Protein 3OEQ (pdb70)

Organism: Saccharomyces cerevisiae (strain ATCC 204508 / S288c) (NCBI:txid559292)

Nearest PDB structures (foldseek):
  3oeq-assembly1_A  TM=1.008E+00  e=7.707E-21  Saccharomyces cerevisiae
  4ec2-assembly1_A  TM=9.944E-01  e=1.161E-17  Saccharomyces cerevisiae S288C
  5tre-assembly1_M  TM=7.069E-01  e=3.110E-14  Saccharomyces cerevisiae
  5t0v-assembly1_T  TM=5.840E-01  e=7.818E-14  Saccharomyces cerevisiae
  5t0v-assembly1_W  TM=5.716E-01  e=5.533E-14  Saccharomyces cerevisiae

CATH classification: 3.30.920.10

Sequence (121 aa):
VESSTDGQVVPQEVLNLPLEKAHEEADDYLDHLLDSLEELSEAHPDCIPDVELSHGVMTLEIPAFGTYVINKQPPNKQIWLASPLSGPNRFDLLNGEWVSLRNGTKLTDILTEEVEKAISK

Radius of gyration: 19.37 Å; Cα contacts (8 Å, |Δi|>4): 150; chains: 1; bounding box: 35×67×30 Å

InterPro domains:
  IPR002908 Frataxin/CyaY [PF01491] (68-171)
  IPR002908 Frataxin/CyaY [PS50810] (66-174)
  IPR002908 Frataxin/CyaY [PTHR16821] (37-172)
  IPR002908 Frataxin/CyaY [SM01219] (68-173)
  IPR002908 Frataxin/CyaY [TIGR03421] (72-171)
  IPR017789 Frataxin [TIGR03422] (72-167)
  IPR020895 Frataxin conserved site [PS01344] (120-134)
  IPR036524 Frataxin/CyaY superfamily [G3DSA:3.30.920.10] (63-174)
  IPR036524 Frataxin/CyaY superfamily [SSF55387] (60-170)

Secondary structure (DSSP, 8-state):
--S--------STTTTS-------HHHHHHHHHHHHHTTTSSS-SS---EEEE-SSEEEEE-TTT--EEEE---SSS--EEEETTTEEEEEEESSSSEEETTT--BHHHHHHHHHHHHHH-

B-factor: mean 73.16, std 23.65, range [46.21, 161.17]

Solvent-accessible surface area: 8185 Å² total; per-residue (Å²): 168,180,77,113,80,138,64,77,74,101,61,88,113,78,100,101,92,132,111,161,198,90,136,75,95,0,51,62,27,2,76,144,15,43,87,54,7,76,136,65,22,131,79,60,97,71,26,11,75,61,11,114,47,80,173,10,59,0,55,1,70,0,90,60,54,27,74,1,48,0,31,82,52,99,88,150,5,34,0,72,1,35,11,56,94,65,24,71,22,61,0,53,68,134,139,66,50,7,27,3,92,163,101,34,71,84,0,48,71,27,7,69,102,11,8,90,119,1,85,92,155

Foldseek 3Di:
DPPPDDDDPCVVVVVVDPDDDDADLLRVVVVVCQVVVVVVVVLAPCFFPDWDDDPQWIWTGGPVQGIWIWGADDDVAGIWTAGSPPGIFGWHDDPSFTATPVPGDGVVVVCVCVVVVRSVD

GO terms:
  GO:0016226 iron-sulfur cluster assembly (P, IMP)
  GO:0008198 ferrous iron binding (F, IDA)
  GO:0005739 mitochondrion (C, IDA)
  GO:0005759 mitochondrial matrix (C, IDA)
  GO:0034986 iron chaperone activity (F, IDA)
  GO:0004322 ferroxidase activity (F, IDA)
  GO:0016226 iron-sulfur cluster assembly (P, IDA)
  GO:0006879 intracellular iron ion homeostasis (P, IDA)
  GO:0034986 iron chaperone activity (F, IGI)
  GO:0016226 iron-sulfur cluster assembly (P, IGI)
  GO:0006879 intracellular iron ion homeostasis (P, IGI)
  GO:0005739 mitochondrion (C, HDA)
  GO:0006749 glutathione metabolic process (P, IMP)
  GO:0006879 intracellular iron ion homeostasis (P, IMP)
  GO:0016226 iron-sulfur cluster assembly (P, IPI)
  GO:0010040 response to iron(II) ion (P, IMP)
  GO:0006121 mitochondrial electron transport, succinate to ubiquinone (P, IMP)
  GO:0006979 response to oxidative stress (P, IMP)
  GO:0005743 mitochondrial inner membrane (C, TAS)
  GO:0005758 mitochondrial intermembrane space (C, TAS)

Structure (mmCIF, N/CA/C/O backbone):
data_3OEQ
#
_entry.id   3OEQ
#
_cell.length_a   121.360
_cell.length_b   121.360
_cell.length_c 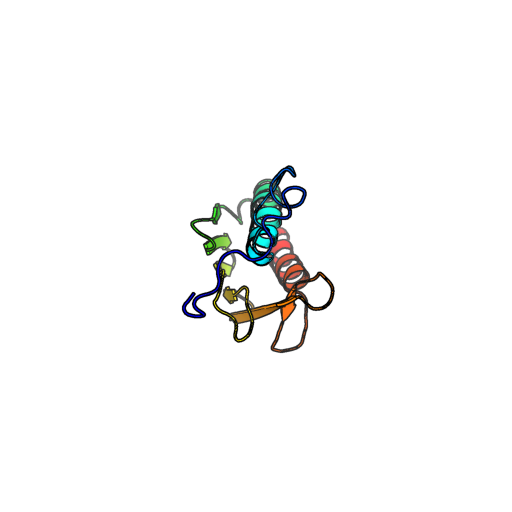  121.360
_cell.angle_alpha   90.00
_cell.angle_beta   90.00
_cell.angle_gamma   90.00
#
_symmetry.space_group_name_H-M   'I 21 3'
#
loop_
_atom_site.group_PDB
_atom_site.id
_atom_site.type_symbol
_atom_site.label_atom_id
_atom_site.label_alt_id
_atom_site.label_comp_id
_atom_site.label_asym_id
_atom_site.label_entity_id
_atom_site.label_seq_id
_atom_site.pdbx_PDB_ins_code
_atom_site.Cartn_x
_atom_site.Cartn_y
_atom_site.Cartn_z
_atom_site.occupancy
_atom_site.B_iso_or_equiv
_atom_site.auth_seq_id
_atom_site.auth_comp_id
_atom_site.auth_asym_id
_atom_site.auth_atom_id
_atom_site.pdbx_PDB_model_num
ATOM 1 N N . VAL A 1 1 ? 17.575 -65.270 -6.279 1.00 115.52 52 VAL A N 1
ATOM 2 C CA . VAL A 1 1 ? 18.927 -65.625 -6.794 1.00 116.89 52 VAL A CA 1
ATOM 3 C C . VAL A 1 1 ? 18.945 -67.122 -7.153 1.00 123.85 52 VAL A C 1
ATOM 4 O O . VAL A 1 1 ? 19.751 -67.887 -6.602 1.00 126.49 52 VAL A O 1
ATOM 8 N N . GLU A 1 2 ? 18.055 -67.531 -8.073 1.00 127.13 53 GLU A N 1
ATOM 9 C CA . GLU A 1 2 ? 17.940 -68.967 -8.499 1.00 134.56 53 GLU A CA 1
ATOM 10 C C . GLU A 1 2 ? 18.961 -69.407 -9.591 1.00 137.44 53 GLU A C 1
ATOM 11 O O . GLU A 1 2 ? 18.687 -69.329 -10.803 1.00 138.88 53 GLU A O 1
ATOM 17 N N . SER A 1 3 ? 20.138 -69.859 -9.156 1.00 138.45 54 SER A N 1
ATOM 18 C CA . SER A 1 3 ? 21.171 -70.389 -10.054 1.00 141.84 54 SER A CA 1
ATOM 19 C C . SER A 1 3 ? 21.824 -71.598 -9.412 1.00 146.62 54 SER A C 1
ATOM 20 O O . SER A 1 3 ? 22.683 -72.222 -10.015 1.00 150.78 54 SER A O 1
ATOM 23 N N . SER A 1 4 ? 21.396 -71.919 -8.189 1.00 146.33 55 SER A N 1
ATOM 24 C CA . SER A 1 4 ? 21.923 -73.039 -7.382 1.00 150.51 55 SER A CA 1
ATOM 25 C C . SER A 1 4 ? 23.400 -72.834 -7.039 1.00 148.46 55 SER A C 1
ATOM 26 O O . SER A 1 4 ? 24.059 -73.734 -6.522 1.00 152.21 55 SER A O 1
ATOM 29 N N . THR A 1 5 ? 23.893 -71.627 -7.330 1.00 142.46 56 THR A N 1
ATOM 30 C CA . THR A 1 5 ? 25.236 -71.203 -6.950 1.00 139.63 56 THR A CA 1
ATOM 31 C C . THR A 1 5 ? 25.476 -71.513 -5.483 1.00 139.36 56 THR A C 1
ATOM 32 O O . THR A 1 5 ? 24.598 -71.322 -4.645 1.00 137.59 56 THR A O 1
ATOM 36 N N . ASP A 1 6 ? 26.658 -72.030 -5.178 1.00 141.55 57 ASP A N 1
ATOM 37 C CA . ASP A 1 6 ? 27.133 -71.998 -3.806 1.00 139.95 57 ASP A CA 1
ATOM 38 C C . ASP A 1 6 ? 28.298 -70.997 -3.688 1.00 135.47 57 ASP A C 1
ATOM 39 O O . ASP A 1 6 ? 29.461 -71.344 -3.962 1.00 137.80 57 ASP A O 1
ATOM 44 N N . GLY A 1 7 ? 27.970 -69.747 -3.336 1.00 129.37 58 GLY A N 1
ATOM 45 C CA . GLY A 1 7 ? 28.983 -68.770 -2.911 1.00 125.32 58 GLY A CA 1
ATOM 46 C C . GLY A 1 7 ? 29.789 -68.171 -4.042 1.00 124.28 58 GLY A C 1
ATOM 47 O O . GLY A 1 7 ? 30.465 -68.863 -4.779 1.00 128.00 58 GLY A O 1
ATOM 48 N N . GLN A 1 8 ? 29.705 -66.860 -4.198 1.00 119.63 59 GLN A N 1
ATOM 49 C CA . GLN A 1 8 ? 30.426 -66.217 -5.290 1.00 118.87 59 GLN A CA 1
ATOM 50 C C . GLN A 1 8 ? 31.770 -65.761 -4.751 1.00 117.77 59 GLN A C 1
ATOM 51 O O . GLN A 1 8 ? 32.739 -66.550 -4.612 1.00 120.78 59 GLN A O 1
ATOM 52 N N . VAL A 1 9 ? 31.774 -64.469 -4.420 1.00 112.91 60 VAL A N 1
ATOM 53 C CA . VAL A 1 9 ? 32.971 -63.773 -3.988 1.00 111.44 60 VAL A CA 1
ATOM 54 C C . VAL A 1 9 ? 33.264 -63.906 -2.480 1.00 111.20 60 VAL A C 1
ATOM 55 O O . VAL A 1 9 ? 34.081 -64.767 -2.077 1.00 114.41 60 VAL A O 1
ATOM 57 N N . VAL A 1 10 ? 32.561 -63.081 -1.674 1.00 107.48 61 VAL A N 1
ATOM 58 C CA . VAL A 1 10 ? 32.907 -62.783 -0.265 1.00 106.34 61 VAL A CA 1
ATOM 59 C C . VAL A 1 10 ? 34.405 -62.472 -0.206 1.00 106.80 61 VAL A C 1
ATOM 60 O O . VAL A 1 10 ? 35.106 -62.933 0.719 1.00 108.82 61 VAL A O 1
ATOM 64 N N . PRO A 1 11 ? 34.927 -61.715 -1.201 1.00 105.21 62 PRO A N 1
ATOM 65 C CA . PRO A 1 11 ? 36.382 -61.598 -1.206 1.00 106.59 62 PRO A CA 1
ATOM 66 C C . PRO A 1 11 ? 36.762 -60.560 -0.149 1.00 103.84 62 PRO A C 1
ATOM 67 O O . PRO A 1 11 ? 37.315 -59.495 -0.491 1.00 101.99 62 PRO A O 1
ATOM 71 N N . GLN A 1 12 ? 36.464 -60.912 1.121 1.00 103.96 63 GLN A N 1
ATOM 72 C CA . GLN A 1 12 ? 36.242 -59.970 2.249 1.00 100.68 63 GLN A CA 1
ATOM 73 C C . GLN A 1 12 ? 36.614 -58.497 1.927 1.00 97.15 63 GLN A C 1
ATOM 74 O O . GLN A 1 12 ? 35.712 -57.589 2.045 1.00 94.11 63 GLN A O 1
ATOM 80 N N . GLU A 1 13 ? 37.939 -58.268 1.700 1.00 97.61 64 GLU A N 1
ATOM 81 C CA . GLU A 1 13 ? 38.455 -56.938 1.378 1.00 94.56 64 GLU A CA 1
ATOM 82 C C . GLU A 1 13 ? 37.680 -56.361 0.234 1.00 91.33 64 GLU A C 1
ATOM 83 O O . GLU A 1 13 ? 38.288 -55.826 -0.693 1.00 91.48 64 GLU A O 1
ATOM 89 N N . VAL A 1 14 ? 36.358 -56.546 0.270 1.00 88.48 65 VAL A N 1
ATOM 90 C CA . VAL A 1 14 ? 35.429 -55.560 -0.261 1.00 84.29 65 VAL A CA 1
ATOM 91 C C . VAL A 1 14 ? 34.537 -55.270 0.926 1.00 81.94 65 VAL A C 1
ATOM 92 O O . VAL A 1 14 ? 34.173 -54.144 1.220 1.00 79.55 65 VAL A O 1
ATOM 96 N N . LEU A 1 15 ? 34.247 -56.344 1.625 1.00 83.08 66 LEU A N 1
ATOM 97 C CA . LEU A 1 15 ? 33.294 -56.409 2.699 1.00 81.68 66 LEU A CA 1
ATOM 98 C C . LEU A 1 15 ? 33.928 -56.089 4.095 1.00 81.48 66 LEU A C 1
ATOM 99 O O . LEU A 1 15 ? 33.219 -55.772 5.042 1.00 80.72 66 LEU A O 1
ATOM 104 N N . ASN A 1 16 ? 35.259 -56.152 4.212 1.00 82.13 67 ASN A N 1
ATOM 105 C CA . ASN A 1 16 ? 35.990 -55.715 5.414 1.00 81.68 67 ASN A CA 1
ATOM 106 C C . ASN A 1 16 ? 36.514 -54.284 5.320 1.00 79.22 67 ASN A C 1
ATOM 107 O O . ASN A 1 16 ? 37.232 -53.822 6.187 1.00 79.63 67 ASN A O 1
ATOM 112 N N . LEU A 1 17 ? 36.116 -53.592 4.253 1.00 76.64 68 LEU A N 1
ATOM 113 C CA . LEU A 1 17 ? 36.358 -52.157 4.041 1.00 74.45 68 LEU A CA 1
ATOM 114 C C . LEU A 1 17 ? 35.330 -51.262 4.765 1.00 72.40 68 LEU A C 1
ATOM 115 O O . LEU A 1 17 ? 34.267 -51.731 5.114 1.00 71.51 68 LEU A O 1
ATOM 120 N N . PRO A 1 18 ? 35.651 -49.964 4.997 1.00 71.74 69 PRO A N 1
ATOM 121 C CA . PRO A 1 18 ? 34.635 -49.039 5.521 1.00 70.19 69 PRO A CA 1
ATOM 122 C C . PRO A 1 18 ? 33.540 -48.741 4.464 1.00 67.73 69 PRO A C 1
ATOM 123 O O . PRO A 1 18 ? 33.597 -47.754 3.743 1.00 66.16 69 PRO A O 1
ATOM 127 N N . LEU A 1 19 ? 32.550 -49.616 4.403 1.00 67.54 70 LEU A N 1
ATOM 128 C CA . LEU A 1 19 ? 31.670 -49.705 3.271 1.00 65.93 70 LEU A CA 1
ATOM 129 C C . LEU A 1 19 ? 30.438 -48.822 3.412 1.00 64.20 70 LEU A C 1
ATOM 130 O O . LEU A 1 19 ? 30.129 -48.355 4.480 1.00 64.54 70 LEU A O 1
ATOM 135 N N . GLU A 1 20 ? 29.730 -48.595 2.320 1.00 63.22 71 GLU A N 1
ATOM 136 C CA . GLU A 1 20 ? 28.805 -47.459 2.230 1.00 61.91 71 GLU A CA 1
ATOM 137 C C . GLU A 1 20 ? 27.966 -47.516 0.964 1.00 60.65 71 GLU A C 1
ATOM 138 O O . GLU A 1 20 ? 28.520 -47.693 -0.098 1.00 60.74 71 GLU A O 1
ATOM 144 N N . LYS A 1 21 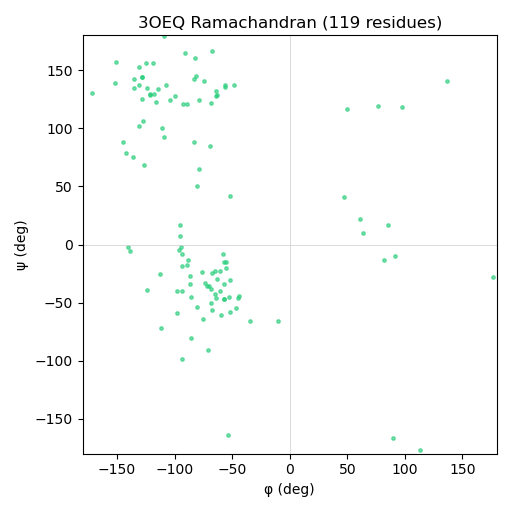? 26.644 -47.364 1.086 1.00 60.21 72 LYS A N 1
ATOM 145 C CA . LYS A 1 21 ? 25.729 -47.165 -0.056 1.00 59.25 72 LYS A CA 1
ATOM 146 C C . LYS A 1 21 ? 26.023 -45.799 -0.688 1.00 58.10 72 LYS A C 1
ATOM 147 O O . LYS A 1 21 ? 26.704 -45.007 -0.097 1.00 58.76 72 LYS A O 1
ATOM 153 N N . ALA A 1 22 ? 25.524 -45.507 -1.877 1.00 57.36 73 ALA A N 1
ATOM 154 C CA . ALA A 1 22 ? 26.099 -44.429 -2.664 1.00 56.75 73 ALA A CA 1
ATOM 155 C C . ALA A 1 22 ? 25.604 -43.043 -2.396 1.00 55.81 73 ALA A C 1
ATOM 156 O O . ALA A 1 22 ? 26.422 -42.147 -2.298 1.00 56.69 73 ALA A O 1
ATOM 158 N N . HIS A 1 23 ? 24.299 -42.846 -2.282 1.00 54.85 74 HIS A N 1
ATOM 159 C CA . HIS A 1 23 ? 23.710 -41.505 -2.289 1.00 54.10 74 HIS A CA 1
ATOM 160 C C . HIS A 1 23 ? 23.220 -41.234 -3.696 1.00 53.17 74 HIS A C 1
ATOM 161 O O . HIS A 1 23 ? 24.007 -41.205 -4.629 1.00 53.57 74 HIS A O 1
ATOM 168 N N . GLU A 1 24 ? 21.919 -41.029 -3.841 1.00 52.49 75 GLU A N 1
ATOM 169 C CA . GLU A 1 24 ? 21.333 -40.621 -5.090 1.00 51.59 75 GLU A CA 1
ATOM 170 C C . GLU A 1 24 ? 21.849 -39.261 -5.478 1.00 51.66 75 GLU A C 1
ATOM 171 O O . GLU A 1 24 ? 21.784 -38.322 -4.689 1.00 52.11 75 GLU A O 1
ATOM 177 N N . GLU A 1 25 ? 22.335 -39.127 -6.699 1.00 51.73 76 GLU A N 1
ATOM 178 C CA . GLU A 1 25 ? 22.920 -37.887 -7.108 1.00 52.17 76 GLU A CA 1
ATOM 179 C C . GLU A 1 25 ? 21.892 -36.750 -7.090 1.00 51.47 76 GLU A C 1
ATOM 180 O O . GLU A 1 25 ? 22.214 -35.583 -6.842 1.00 52.21 76 GLU A O 1
ATOM 186 N N . ALA A 1 26 ? 20.638 -37.104 -7.313 1.00 50.60 77 ALA A N 1
ATOM 187 C CA . ALA A 1 26 ? 19.535 -36.171 -7.110 1.00 49.95 77 ALA A CA 1
ATOM 188 C C . ALA A 1 26 ? 19.370 -35.767 -5.646 1.00 50.57 77 ALA A C 1
ATOM 189 O O . ALA A 1 26 ? 19.142 -34.596 -5.369 1.00 51.27 77 ALA A O 1
ATOM 191 N N . ASP A 1 27 ? 19.486 -36.732 -4.721 1.00 50.81 78 ASP A N 1
ATOM 192 C CA . ASP A 1 27 ? 19.479 -36.466 -3.278 1.00 51.54 78 ASP A CA 1
ATOM 193 C C . ASP A 1 27 ? 20.585 -35.483 -2.858 1.00 52.85 78 ASP A C 1
ATOM 194 O O . ASP A 1 27 ? 20.330 -34.512 -2.138 1.00 53.72 78 ASP A O 1
ATOM 199 N N . ASP A 1 28 ? 21.790 -35.736 -3.358 1.00 53.23 79 ASP A N 1
ATOM 200 C CA . ASP A 1 28 ? 22.940 -34.861 -3.186 1.00 54.78 79 ASP A CA 1
ATOM 201 C C . ASP A 1 28 ? 22.633 -33.440 -3.600 1.00 55.44 79 ASP A C 1
ATOM 202 O O . ASP A 1 28 ? 22.983 -32.500 -2.886 1.00 57.44 79 ASP A O 1
ATOM 207 N N . TYR A 1 29 ? 21.981 -33.281 -4.756 1.00 54.47 80 TYR A N 1
ATOM 208 C CA . TYR A 1 29 ? 21.667 -31.948 -5.309 1.00 54.73 80 TYR A CA 1
ATOM 209 C C . TYR A 1 29 ? 20.714 -31.163 -4.441 1.00 55.27 80 TYR A C 1
ATOM 210 O O . TYR A 1 29 ? 20.932 -30.005 -4.156 1.00 56.88 80 TYR A O 1
ATOM 219 N N . LEU A 1 30 ? 19.659 -31.833 -4.012 1.00 54.58 81 LEU A N 1
ATOM 220 C CA . LEU A 1 30 ? 18.592 -31.224 -3.232 1.00 55.43 81 LEU A CA 1
ATOM 221 C C . LEU A 1 30 ? 19.036 -30.745 -1.861 1.00 57.76 81 LEU A C 1
ATOM 222 O O . LEU A 1 30 ? 18.412 -29.866 -1.293 1.00 59.47 81 LEU A O 1
ATOM 227 N N . ASP A 1 31 ? 20.123 -31.313 -1.338 1.00 58.42 82 ASP A N 1
ATOM 228 C CA . ASP A 1 31 ? 20.711 -30.880 -0.062 1.00 60.59 82 ASP A CA 1
ATOM 229 C C . ASP A 1 31 ? 21.552 -29.652 -0.277 1.00 62.40 82 ASP A C 1
ATOM 230 O O . ASP A 1 31 ? 21.331 -28.662 0.374 1.00 64.56 82 ASP A O 1
ATOM 235 N N . HIS A 1 32 ? 22.496 -29.714 -1.212 1.00 61.95 83 HIS A N 1
ATOM 236 C CA . HIS A 1 32 ? 23.285 -28.544 -1.596 1.00 64.14 83 HIS A CA 1
ATOM 237 C C . HIS A 1 32 ? 22.409 -27.365 -2.020 1.00 64.94 83 HIS A C 1
ATOM 238 O O . HIS A 1 32 ? 22.880 -26.229 -2.133 1.00 67.57 83 HIS A O 1
ATOM 245 N N . LEU A 1 33 ? 21.138 -27.649 -2.271 1.00 63.12 84 LEU A N 1
ATOM 246 C CA . LEU A 1 33 ? 20.180 -26.639 -2.676 1.00 63.47 84 LEU A CA 1
ATOM 247 C C . LEU A 1 33 ? 19.374 -26.172 -1.468 1.00 65.26 84 LEU A C 1
ATOM 248 O O . LEU A 1 33 ? 19.111 -25.005 -1.349 1.00 67.41 84 LEU A O 1
ATOM 253 N N . LEU A 1 34 ? 18.990 -27.087 -0.577 1.00 64.73 85 LEU A N 1
ATOM 254 C CA . LEU A 1 34 ? 18.204 -26.728 0.597 1.00 66.84 85 LEU A CA 1
ATOM 255 C C . LEU A 1 34 ? 18.911 -25.676 1.444 1.00 70.95 85 LEU A C 1
ATOM 256 O O . LEU A 1 34 ? 18.286 -24.707 1.824 1.00 73.78 85 LEU A O 1
ATOM 261 N N . ASP A 1 35 ? 20.203 -25.843 1.721 1.00 71.82 86 ASP A N 1
ATOM 262 C CA . ASP A 1 35 ? 20.910 -24.927 2.617 1.00 75.93 86 ASP A CA 1
ATOM 263 C C . ASP A 1 35 ? 21.669 -23.819 1.888 1.00 77.63 86 ASP A C 1
ATOM 264 O O . ASP A 1 35 ? 22.258 -22.912 2.521 1.00 81.73 86 ASP A O 1
ATOM 269 N N . SER A 1 36 ? 21.669 -23.902 0.566 1.00 74.82 87 SER A N 1
ATOM 270 C CA . SER A 1 36 ? 22.121 -22.787 -0.245 1.00 76.52 87 SER A CA 1
ATOM 271 C C . SER A 1 36 ? 20.970 -21.806 -0.514 1.00 77.46 87 SER A C 1
ATOM 272 O O . SER A 1 36 ? 21.193 -20.606 -0.704 1.00 80.81 87 SER A O 1
ATOM 275 N N . LEU A 1 37 ? 19.749 -22.327 -0.498 1.00 75.11 88 LEU A N 1
ATOM 276 C CA . LEU A 1 37 ? 18.529 -21.552 -0.731 1.00 75.80 88 LEU A CA 1
ATOM 277 C C . LEU A 1 37 ? 17.918 -21.070 0.575 1.00 79.10 88 LEU A C 1
ATOM 278 O O . LEU A 1 37 ? 17.092 -20.158 0.568 1.00 81.45 88 LEU A O 1
ATOM 283 N N . GLU A 1 38 ? 18.291 -21.681 1.696 1.00 79.69 89 GLU A N 1
ATOM 284 C CA . GLU A 1 38 ? 17.862 -21.154 2.986 1.00 83.35 89 GLU A CA 1
ATOM 285 C C . GLU A 1 38 ? 18.921 -20.199 3.572 1.00 87.84 89 GLU A C 1
ATOM 286 O O . GLU A 1 38 ? 18.654 -19.533 4.568 1.00 92.04 89 GLU A O 1
ATOM 292 N N . GLU A 1 39 ? 20.102 -20.142 2.930 1.00 87.15 90 GLU A N 1
ATOM 293 C CA . GLU A 1 39 ? 21.129 -19.097 3.154 1.00 91.31 90 GLU A CA 1
ATOM 294 C C . GLU A 1 39 ? 20.901 -17.877 2.238 1.00 92.84 90 GLU A C 1
ATOM 295 O O . GLU A 1 39 ? 21.503 -16.822 2.419 1.00 97.40 90 GLU A O 1
ATOM 301 N N . LEU A 1 40 ? 20.038 -18.042 1.241 1.00 89.20 91 LEU A N 1
ATOM 302 C CA . LEU A 1 40 ? 19.476 -16.914 0.513 1.00 90.49 91 LEU A CA 1
ATOM 303 C C . LEU A 1 40 ? 18.240 -16.413 1.260 1.00 92.56 91 LEU A C 1
ATOM 304 O O . LEU A 1 40 ? 17.990 -15.225 1.303 1.00 96.75 91 LEU A O 1
ATOM 309 N N . SER A 1 41 ? 17.499 -17.317 1.889 1.00 90.13 92 SER A N 1
ATOM 310 C CA . SER A 1 41 ? 16.289 -16.966 2.633 1.00 92.08 92 SER A CA 1
ATOM 311 C C . SER A 1 41 ? 16.522 -15.951 3.751 1.00 98.32 92 SER A C 1
ATOM 312 O O . SER A 1 41 ? 15.574 -15.477 4.364 1.00 101.13 92 SER A O 1
ATOM 315 N N . GLU A 1 42 ? 17.793 -15.646 4.012 1.00 100.77 93 GLU A N 1
ATOM 316 C CA . GLU A 1 42 ? 18.223 -14.588 4.935 1.00 107.22 93 GLU A CA 1
ATOM 317 C C . GLU A 1 42 ? 18.038 -13.194 4.316 1.00 110.84 93 GLU A C 1
ATOM 318 O O . GLU A 1 42 ? 17.227 -12.400 4.797 1.00 114.74 93 GLU A O 1
ATOM 324 N N . ALA A 1 43 ? 18.771 -12.920 3.233 1.00 109.63 94 ALA A N 1
ATOM 325 C CA . ALA A 1 43 ? 18.645 -11.659 2.473 1.00 112.74 94 ALA A CA 1
ATOM 326 C C . ALA A 1 43 ? 17.457 -11.588 1.459 1.00 109.49 94 ALA A C 1
ATOM 327 O O . ALA A 1 43 ? 17.618 -11.247 0.276 1.00 108.01 94 ALA A O 1
ATOM 329 N N . HIS A 1 44 ? 16.271 -11.921 1.961 1.00 108.51 95 HIS A N 1
ATOM 330 C CA . HIS A 1 44 ? 15.003 -11.591 1.333 1.00 107.69 95 HIS A CA 1
ATOM 331 C C . HIS A 1 44 ? 14.499 -10.231 1.924 1.00 114.91 95 HIS A C 1
ATOM 332 O O . HIS A 1 44 ? 14.318 -10.131 3.153 1.00 118.59 95 HIS A O 1
ATOM 339 N N . PRO A 1 45 ? 14.282 -9.173 1.084 1.00 117.28 96 PRO A N 1
ATOM 340 C CA . PRO A 1 45 ? 13.742 -7.953 1.714 1.00 124.11 96 PRO A CA 1
ATOM 341 C C . PRO A 1 45 ? 12.420 -8.239 2.428 1.00 124.35 96 PRO A C 1
ATOM 342 O O . PRO A 1 45 ? 11.968 -7.445 3.237 1.00 130.16 96 PRO A O 1
ATOM 346 N N . ASP A 1 46 ? 11.842 -9.394 2.116 1.00 118.45 97 ASP A N 1
ATOM 347 C CA . ASP A 1 46 ? 10.662 -9.971 2.760 1.00 117.85 97 ASP A CA 1
ATOM 348 C C . ASP A 1 46 ? 10.279 -11.287 2.025 1.00 110.65 97 ASP A C 1
ATOM 349 O O . ASP A 1 46 ? 9.792 -12.233 2.644 1.00 108.60 97 ASP A O 1
ATOM 351 N N . CYS A 1 47 ? 10.625 -11.357 0.736 1.00 107.36 98 CYS A N 1
ATOM 352 C CA . CYS A 1 47 ? 9.853 -12.045 -0.314 1.00 102.43 98 CYS A CA 1
ATOM 353 C C . CYS A 1 47 ? 10.192 -13.505 -0.738 1.00 96.05 98 CYS A C 1
ATOM 354 O O . CYS A 1 47 ? 9.752 -13.963 -1.807 1.00 92.07 98 CYS A O 1
ATOM 357 N N . ILE A 1 48 ? 10.957 -14.221 0.082 1.00 95.31 99 ILE A N 1
ATOM 358 C CA . ILE A 1 48 ? 11.079 -15.676 -0.036 1.00 89.90 99 ILE A CA 1
ATOM 359 C C . ILE A 1 48 ? 10.990 -16.307 1.365 1.00 91.16 99 ILE A C 1
ATOM 360 O O . ILE A 1 48 ? 12.009 -16.723 1.920 1.00 91.17 99 ILE A O 1
ATOM 365 N N . PRO A 1 49 ? 9.766 -16.367 1.950 1.00 92.58 100 PRO A N 1
ATOM 366 C CA . PRO A 1 49 ? 9.572 -16.693 3.386 1.00 95.37 100 PRO A CA 1
ATOM 367 C C . PRO A 1 49 ? 9.903 -18.117 3.863 1.00 92.30 100 PRO A C 1
ATOM 368 O O . PRO A 1 49 ? 10.181 -18.291 5.051 1.00 94.91 100 PRO A O 1
ATOM 372 N N . ASP A 1 50 ? 9.855 -19.112 2.961 1.00 87.26 101 ASP A N 1
ATOM 373 C CA . ASP A 1 50 ? 10.000 -20.536 3.321 1.00 84.19 101 ASP A CA 1
ATOM 374 C C . ASP A 1 50 ? 10.580 -21.420 2.211 1.00 79.33 101 ASP A C 1
ATOM 375 O O . ASP A 1 50 ? 10.267 -21.261 1.035 1.00 77.07 101 ASP A O 1
ATOM 380 N N . VAL A 1 51 ? 11.472 -22.322 2.627 1.00 78.33 102 VAL A N 1
ATOM 381 C CA . VAL A 1 51 ? 11.877 -23.530 1.900 1.00 74.01 102 VAL A CA 1
ATOM 382 C C . VAL A 1 51 ? 11.617 -24.699 2.861 1.00 74.22 102 VAL A C 1
ATOM 383 O O . VAL A 1 51 ? 11.945 -24.610 4.048 1.00 77.15 102 VAL A O 1
ATOM 387 N N . GLU A 1 52 ? 11.006 -25.777 2.374 1.00 71.68 103 GLU A N 1
ATOM 388 C CA . GLU A 1 52 ? 10.895 -27.007 3.164 1.00 71.65 103 GLU A CA 1
ATOM 389 C C . GLU A 1 52 ? 11.238 -28.214 2.254 1.00 67.90 103 GLU A C 1
ATOM 390 O O . GLU A 1 52 ? 10.916 -28.206 1.061 1.00 65.40 103 GLU A O 1
ATOM 396 N N . LEU A 1 53 ? 11.925 -29.214 2.820 1.00 67.97 104 LEU A N 1
ATOM 397 C CA . LEU A 1 53 ? 12.324 -30.461 2.118 1.00 65.52 104 LEU A CA 1
ATOM 398 C C . LEU A 1 53 ? 11.882 -31.734 2.881 1.00 66.26 104 LEU A C 1
ATOM 399 O O . LEU A 1 53 ? 12.484 -32.077 3.897 1.00 67.91 104 LEU A O 1
ATOM 404 N N . SER A 1 54 ? 10.851 -32.423 2.365 1.00 65.74 105 SER A N 1
ATOM 405 C CA . SER A 1 54 ? 10.174 -33.644 2.932 1.00 66.54 105 SER A CA 1
ATOM 406 C C . SER A 1 54 ? 10.945 -34.931 2.894 1.00 64.99 105 SER A C 1
ATOM 407 O O . SER A 1 54 ? 11.646 -35.345 3.834 1.00 66.29 105 SER A O 1
ATOM 410 N N . HIS A 1 55 ? 10.687 -35.590 1.766 1.00 62.47 106 HIS A N 1
ATOM 411 C CA . HIS A 1 55 ? 11.245 -36.845 1.392 1.00 60.96 106 HIS A CA 1
ATOM 412 C C . HIS A 1 55 ? 11.480 -36.751 -0.085 1.00 58.21 106 HIS A C 1
ATOM 413 O O . HIS A 1 55 ? 10.691 -37.228 -0.882 1.00 57.10 106 HIS A O 1
ATOM 420 N N . GLY A 1 56 ? 12.571 -36.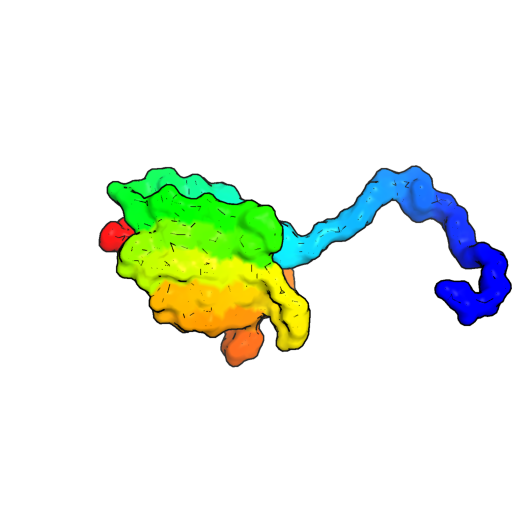076 -0.434 1.00 57.00 107 GLY A N 1
ATOM 421 C CA . GLY A 1 56 ? 12.865 -35.799 -1.822 1.00 54.91 107 GLY A CA 1
ATOM 422 C C . GLY A 1 56 ? 11.830 -34.960 -2.560 1.00 54.25 107 GLY A C 1
ATOM 423 O O . GLY A 1 56 ? 11.747 -35.000 -3.785 1.00 52.87 107 GLY A O 1
ATOM 424 N N . VAL A 1 57 ? 11.037 -34.208 -1.806 1.00 55.57 108 VAL A N 1
ATOM 425 C CA . VAL A 1 57 ? 10.178 -33.170 -2.362 1.00 55.41 108 VAL A CA 1
ATOM 426 C C . VAL A 1 57 ? 10.578 -31.879 -1.692 1.00 56.73 108 VAL A C 1
ATOM 427 O O . VAL A 1 57 ? 10.654 -31.825 -0.476 1.00 58.66 108 VAL A O 1
ATOM 431 N N . MET A 1 58 ? 10.851 -30.856 -2.491 1.00 56.04 109 MET A N 1
ATOM 432 C CA . MET A 1 58 ? 11.150 -29.532 -1.984 1.00 57.87 109 MET A CA 1
ATOM 433 C C . MET A 1 58 ? 10.162 -28.435 -2.409 1.00 58.80 109 MET A C 1
ATOM 434 O O . MET A 1 58 ? 9.850 -28.254 -3.580 1.00 57.50 109 MET A O 1
ATOM 439 N N . THR A 1 59 ? 9.678 -27.686 -1.428 1.00 61.31 110 THR A N 1
ATOM 440 C CA . THR A 1 59 ? 8.770 -26.585 -1.693 1.00 62.13 110 THR A CA 1
ATOM 441 C C . THR A 1 59 ? 9.515 -25.279 -1.475 1.00 63.95 110 THR A C 1
ATOM 442 O O . THR A 1 59 ? 10.282 -25.153 -0.549 1.00 65.44 110 THR A O 1
ATOM 446 N N . LEU A 1 60 ? 9.314 -24.320 -2.360 1.00 64.15 111 LEU A N 1
ATOM 447 C CA . LEU A 1 60 ? 9.915 -23.009 -2.197 1.00 66.69 111 LEU A CA 1
ATOM 448 C C . LEU A 1 60 ? 8.882 -21.880 -2.387 1.00 68.97 111 LEU A C 1
ATOM 449 O O . LEU A 1 60 ? 8.518 -21.571 -3.520 1.00 67.81 111 LEU A O 1
ATOM 454 N N . GLU A 1 61 ? 8.416 -21.293 -1.270 1.00 72.46 112 GLU A N 1
ATOM 455 C CA . GLU A 1 61 ? 7.547 -20.081 -1.267 1.00 75.66 112 GLU A CA 1
ATOM 456 C C . GLU A 1 61 ? 8.243 -18.813 -1.728 1.00 77.38 112 GLU A C 1
ATOM 457 O O . GLU A 1 61 ? 9.224 -18.366 -1.158 1.00 79.32 112 GLU A O 1
ATOM 463 N N . ILE A 1 62 ? 7.691 -18.225 -2.765 1.00 76.96 113 ILE A N 1
ATOM 464 C CA . ILE A 1 62 ? 8.204 -17.007 -3.310 1.00 79.03 113 ILE A CA 1
ATOM 465 C C . ILE A 1 62 ? 6.953 -16.245 -3.766 1.00 80.82 113 ILE A C 1
ATOM 466 O O . ILE A 1 62 ? 6.557 -16.387 -4.931 1.00 78.82 113 ILE A O 1
ATOM 471 N N . PRO A 1 63 ? 6.330 -15.439 -2.845 1.00 85.01 114 PRO A N 1
ATOM 472 C CA . PRO A 1 63 ? 5.010 -14.806 -2.981 1.00 86.90 114 PRO A CA 1
ATOM 473 C C . PRO A 1 63 ? 4.897 -13.919 -4.196 1.00 87.15 114 PRO A C 1
ATOM 474 O O . PRO A 1 63 ? 3.837 -13.855 -4.787 1.00 86.70 114 PRO A O 1
ATOM 478 N N . ALA A 1 64 ? 5.984 -13.249 -4.570 1.00 88.15 115 ALA A N 1
ATOM 479 C CA . ALA A 1 64 ? 6.078 -12.574 -5.867 1.00 87.97 115 ALA A CA 1
ATOM 480 C C . ALA A 1 64 ? 5.539 -13.399 -7.068 1.00 83.57 115 ALA A C 1
ATOM 481 O O . ALA A 1 64 ? 4.812 -12.868 -7.907 1.00 84.00 115 ALA A O 1
ATOM 483 N N . PHE A 1 65 ? 5.881 -14.696 -7.128 1.00 79.70 116 PHE A N 1
ATOM 484 C CA . PHE A 1 65 ? 5.523 -15.577 -8.272 1.00 75.75 116 PHE A CA 1
ATOM 485 C C . PHE A 1 65 ? 4.522 -16.715 -8.015 1.00 73.17 116 PHE A C 1
ATOM 486 O O . PHE A 1 65 ? 3.818 -17.139 -8.915 1.00 70.88 116 PHE A O 1
ATOM 494 N N . GLY A 1 66 ? 4.439 -17.176 -6.779 1.00 73.87 117 GLY A N 1
ATOM 495 C CA . GLY A 1 66 ? 3.726 -18.395 -6.477 1.00 71.98 117 GLY A CA 1
ATOM 496 C C . GLY A 1 66 ? 4.761 -19.392 -6.024 1.00 69.92 117 GLY A C 1
ATOM 497 O O . GLY A 1 66 ? 5.945 -19.059 -5.944 1.00 70.19 117 GLY A O 1
ATOM 498 N N . THR A 1 67 ? 4.330 -20.623 -5.753 1.00 68.24 118 THR A N 1
ATOM 499 C CA . THR A 1 67 ? 5.198 -21.616 -5.068 1.00 66.91 118 THR A CA 1
ATOM 500 C C . THR A 1 67 ? 5.819 -22.721 -5.942 1.00 63.14 118 THR A C 1
ATOM 501 O O . THR A 1 67 ? 5.125 -23.431 -6.621 1.00 61.29 118 THR A O 1
ATOM 505 N N . TYR A 1 68 ? 7.142 -22.818 -5.896 1.00 62.82 119 TYR A N 1
ATOM 506 C CA . TYR A 1 68 ? 7.939 -23.830 -6.598 1.00 60.27 119 TYR A CA 1
ATOM 507 C C . TYR A 1 68 ? 7.830 -25.192 -5.938 1.00 59.03 119 TYR A C 1
ATOM 508 O O . TYR A 1 68 ? 7.819 -25.294 -4.714 1.00 60.54 119 TYR A O 1
ATOM 517 N N . VAL A 1 69 ? 7.754 -26.230 -6.766 1.00 56.77 120 VAL A N 1
ATOM 518 C CA . VAL A 1 69 ? 7.882 -27.595 -6.304 1.00 55.62 120 VAL A CA 1
ATOM 519 C C . VAL A 1 69 ? 9.062 -28.291 -7.013 1.00 53.75 120 VAL A C 1
ATOM 520 O O . VAL A 1 69 ? 9.182 -28.202 -8.232 1.00 53.04 120 VAL A O 1
ATOM 524 N N . ILE A 1 70 ? 9.953 -28.928 -6.247 1.00 53.53 121 ILE A N 1
ATOM 525 C CA . ILE A 1 70 ? 11.138 -29.640 -6.800 1.00 52.09 121 ILE A CA 1
ATOM 526 C C . ILE A 1 70 ? 11.231 -31.105 -6.270 1.00 51.10 121 ILE A C 1
ATOM 527 O O . ILE A 1 70 ? 11.238 -31.329 -5.091 1.00 52.15 121 ILE A O 1
ATOM 532 N N . ASN A 1 71 ? 11.308 -32.071 -7.182 1.00 49.79 122 A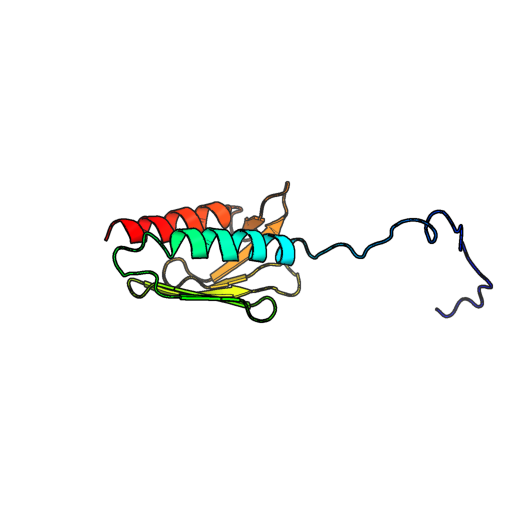SN A N 1
ATOM 533 C CA . ASN A 1 71 ? 10.990 -33.472 -6.952 1.00 49.21 122 ASN A CA 1
ATOM 534 C C . ASN A 1 71 ? 12.066 -34.436 -7.385 1.00 48.38 122 ASN A C 1
ATOM 535 O O . ASN A 1 71 ? 12.695 -34.211 -8.404 1.00 47.65 122 ASN A O 1
ATOM 540 N N . LYS A 1 72 ? 12.225 -35.519 -6.615 1.00 48.60 123 LYS A N 1
ATOM 541 C CA . LYS A 1 72 ? 12.878 -36.757 -7.031 1.00 48.04 123 LYS A CA 1
ATOM 542 C C . LYS A 1 72 ? 11.885 -37.549 -7.874 1.00 47.81 123 LYS A C 1
ATOM 543 O O . LYS A 1 72 ? 10.800 -37.825 -7.412 1.00 48.49 123 LYS A O 1
ATOM 549 N N . GLN A 1 73 ? 12.255 -37.921 -9.100 1.00 47.39 124 GLN A N 1
ATOM 550 C CA . GLN A 1 73 ? 11.351 -38.646 -9.996 1.00 47.53 124 GLN A CA 1
ATOM 551 C C . GLN A 1 73 ? 11.906 -39.942 -10.614 1.00 48.20 124 GLN A C 1
ATOM 552 O O . GLN A 1 73 ? 13.071 -40.009 -10.938 1.00 47.65 124 GLN A O 1
ATOM 558 N N . PRO A 1 74 ? 11.050 -40.989 -10.790 1.00 49.76 125 PRO A N 1
ATOM 559 C CA . PRO A 1 74 ? 11.502 -42.110 -11.605 1.00 50.95 125 PRO A CA 1
ATOM 560 C C . PRO A 1 74 ? 11.918 -41.655 -13.013 1.00 50.94 125 PRO A C 1
ATOM 561 O O . PRO A 1 74 ? 11.199 -40.855 -13.619 1.00 50.65 125 PRO A O 1
ATOM 565 N N . PRO A 1 75 ? 13.067 -42.160 -13.519 1.00 51.54 126 PRO A N 1
ATOM 566 C CA . PRO A 1 75 ? 13.623 -41.835 -14.823 1.00 52.08 126 PRO A CA 1
ATOM 567 C C . PRO A 1 75 ? 12.668 -42.035 -16.005 1.00 53.84 126 PRO A C 1
ATOM 568 O O . PRO A 1 75 ? 11.516 -42.243 -15.806 1.00 54.41 126 PRO A O 1
ATOM 572 N N . ASN A 1 76 ? 13.207 -42.072 -17.217 1.00 55.84 127 ASN A N 1
ATOM 573 C CA . ASN A 1 76 ? 12.662 -41.403 -18.423 1.00 56.65 127 ASN A CA 1
ATOM 574 C C . ASN A 1 76 ? 13.241 -40.047 -18.553 1.00 55.54 127 ASN A C 1
ATOM 575 O O . ASN A 1 76 ? 13.134 -39.442 -19.610 1.00 56.01 127 ASN A O 1
ATOM 580 N N . LYS A 1 77 ? 13.937 -39.719 -17.434 1.00 54.47 128 LYS A N 1
ATOM 581 C CA . LYS A 1 77 ? 14.814 -38.582 -17.048 1.00 53.28 128 LYS A CA 1
ATOM 582 C C . LYS A 1 77 ? 14.404 -38.185 -15.606 1.00 51.75 128 LYS A C 1
ATOM 583 O O . LYS A 1 77 ? 13.211 -38.152 -15.317 1.00 51.44 128 LYS A O 1
ATOM 584 N N . GLN A 1 78 ? 15.352 -37.848 -14.723 1.00 51.29 129 GLN A N 1
ATOM 585 C CA . GLN A 1 78 ? 15.096 -37.627 -13.245 1.00 50.39 129 GLN A CA 1
ATOM 586 C C . GLN A 1 78 ? 15.172 -36.145 -12.702 1.00 49.90 129 GLN A C 1
ATOM 587 O O . GLN A 1 78 ? 15.485 -35.251 -13.535 1.00 51.15 129 GLN A O 1
ATOM 593 N N . ILE A 1 79 ? 14.944 -35.874 -11.382 1.00 48.56 130 ILE A N 1
ATOM 594 C CA . ILE A 1 79 ? 14.720 -34.476 -10.863 1.00 48.10 130 ILE A CA 1
ATOM 595 C C . ILE A 1 79 ? 13.654 -33.607 -11.627 1.00 47.92 130 ILE A C 1
ATOM 596 O O . ILE A 1 79 ? 13.818 -33.278 -12.797 1.00 47.91 130 ILE A O 1
ATOM 601 N N . TRP A 1 80 ? 12.576 -33.223 -10.937 1.00 47.82 131 TRP A N 1
ATOM 602 C CA . TRP A 1 80 ? 11.474 -32.515 -11.578 1.00 48.04 131 TRP A CA 1
ATOM 603 C C . TRP A 1 80 ? 11.308 -31.093 -11.079 1.00 48.65 131 TRP A C 1
ATOM 604 O O . TRP A 1 80 ? 11.342 -30.861 -9.897 1.00 49.22 131 TRP A O 1
ATOM 615 N N . LEU A 1 81 ? 11.140 -30.135 -11.988 1.00 49.21 132 LEU A N 1
ATOM 616 C CA . LEU A 1 81 ? 10.941 -28.708 -11.613 1.00 50.06 132 LEU A CA 1
ATOM 617 C C . LEU A 1 81 ? 9.577 -28.271 -12.057 1.00 50.16 132 LEU A C 1
ATOM 618 O O . LEU A 1 81 ? 9.257 -28.393 -13.229 1.00 50.02 132 LEU A O 1
ATOM 623 N N . ALA A 1 8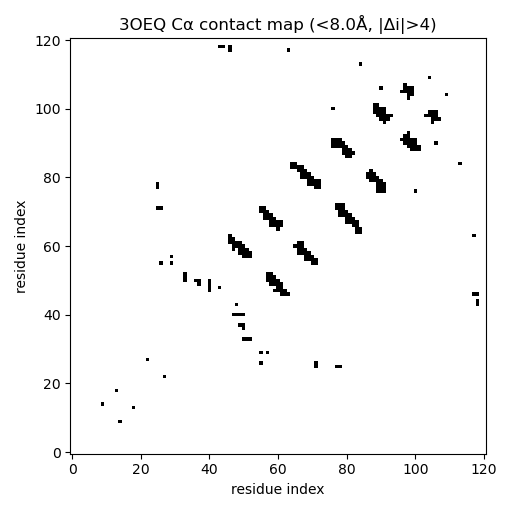2 ? 8.777 -27.806 -11.099 1.00 50.94 133 ALA A N 1
ATOM 624 C CA . ALA A 1 82 ? 7.522 -27.096 -11.351 1.00 51.66 133 ALA A CA 1
ATOM 625 C C . ALA A 1 82 ? 7.704 -25.623 -10.931 1.00 53.48 133 ALA A C 1
ATOM 626 O O . ALA A 1 82 ? 7.683 -25.306 -9.746 1.00 54.73 133 ALA A O 1
ATOM 628 N N . SER A 1 83 ? 7.937 -24.751 -11.911 1.00 54.07 134 SER A N 1
ATOM 629 C CA . SER A 1 83 ? 8.102 -23.329 -11.685 1.00 56.36 134 SER A CA 1
ATOM 630 C C . SER A 1 83 ? 6.826 -22.499 -11.987 1.00 57.86 134 SER A C 1
ATOM 631 O O . SER A 1 83 ? 6.266 -22.599 -13.084 1.00 57.11 134 SER A O 1
ATOM 634 N N . PRO A 1 84 ? 6.387 -21.653 -11.010 1.00 60.14 135 PRO A N 1
ATOM 635 C CA . PRO A 1 84 ? 5.241 -20.729 -11.145 1.00 61.99 135 PRO A CA 1
ATOM 636 C C . PRO A 1 84 ? 5.439 -19.716 -12.251 1.00 62.88 135 PRO A C 1
ATOM 637 O O . PRO A 1 84 ? 4.471 -19.222 -12.778 1.00 63.62 135 PRO A O 1
ATOM 641 N N . LEU A 1 85 ? 6.703 -19.471 -12.596 1.00 63.10 136 LEU A N 1
ATOM 642 C CA . LEU A 1 85 ? 7.139 -18.611 -13.691 1.00 64.44 136 LEU A CA 1
ATOM 643 C C . LEU A 1 85 ? 7.497 -19.332 -15.015 1.00 62.48 136 LEU A C 1
ATOM 644 O O . LEU A 1 85 ? 6.890 -19.057 -16.044 1.00 62.87 136 LEU A O 1
ATOM 649 N N . SER A 1 86 ? 8.462 -20.249 -15.007 1.00 60.95 137 SER A N 1
ATOM 650 C CA . SER A 1 86 ? 8.975 -20.804 -16.274 1.00 59.80 137 SER A CA 1
ATOM 651 C C . SER A 1 86 ? 8.329 -22.088 -16.699 1.00 57.51 137 SER A C 1
ATOM 652 O O . SER A 1 86 ? 8.649 -22.611 -17.748 1.00 56.88 137 SER A O 1
ATOM 655 N N . GLY A 1 87 ? 7.420 -22.605 -15.888 1.00 56.84 138 GLY A N 1
ATOM 656 C CA . GLY A 1 87 ? 6.755 -23.874 -16.205 1.00 55.25 138 GLY A CA 1
ATOM 657 C C . GLY A 1 87 ? 7.450 -25.131 -15.685 1.00 53.67 138 GLY A C 1
ATOM 658 O O . GLY A 1 87 ? 8.379 -25.062 -14.856 1.00 53.60 138 GLY A O 1
ATOM 659 N N . PRO A 1 88 ? 7.021 -26.294 -16.191 1.00 52.70 139 PRO A N 1
ATOM 660 C CA . PRO A 1 88 ? 7.520 -27.611 -15.801 1.00 51.42 139 PRO A CA 1
ATOM 661 C C . PRO A 1 88 ? 8.793 -27.992 -16.543 1.00 51.35 139 PRO A C 1
ATOM 662 O O . PRO A 1 88 ? 8.932 -27.671 -17.728 1.00 52.44 139 PRO A O 1
ATOM 666 N N . ASN A 1 89 ? 9.733 -28.649 -15.874 1.00 50.71 140 ASN A N 1
ATOM 667 C CA . ASN A 1 89 ? 10.88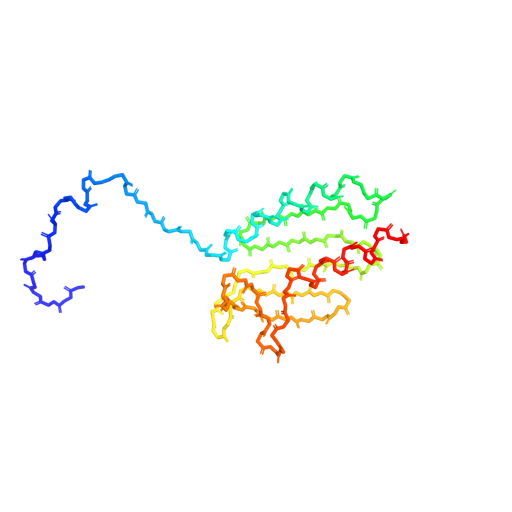4 -29.219 -16.598 1.00 50.71 140 ASN A CA 1
ATOM 668 C C . ASN A 1 89 ? 11.486 -30.470 -15.954 1.00 49.46 140 ASN A C 1
ATOM 669 O O . ASN A 1 89 ? 11.274 -30.682 -14.787 1.00 48.92 140 ASN A O 1
ATOM 674 N N . ARG A 1 90 ? 12.192 -31.311 -16.709 1.00 49.48 141 ARG A N 1
ATOM 675 C CA . ARG A 1 90 ? 12.971 -32.389 -16.070 1.00 49.05 141 ARG A CA 1
ATOM 676 C C . ARG A 1 90 ? 14.414 -32.541 -16.522 1.00 49.33 141 ARG A C 1
ATOM 677 O O . ARG A 1 90 ? 14.742 -32.205 -17.626 1.00 50.04 141 ARG A O 1
ATOM 685 N N . PHE A 1 91 ? 15.249 -33.065 -15.628 1.00 49.08 142 PHE A N 1
ATOM 686 C CA . PHE A 1 91 ? 16.676 -32.913 -15.712 1.00 50.10 142 PHE A CA 1
ATOM 687 C C . PHE A 1 91 ? 1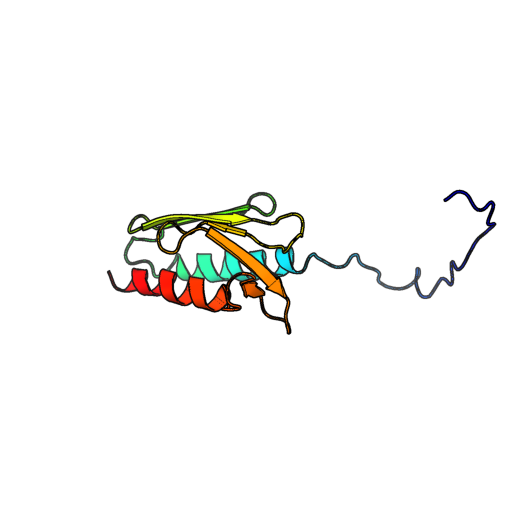7.488 -34.200 -15.462 1.00 50.41 142 PHE A C 1
ATOM 688 O O . PHE A 1 91 ? 17.282 -34.886 -14.474 1.00 49.85 142 PHE A O 1
ATOM 696 N N . ASP A 1 92 ? 18.487 -34.474 -16.305 1.00 51.89 143 ASP A N 1
ATOM 697 C CA . ASP A 1 92 ? 19.419 -35.559 -15.998 1.00 52.36 143 ASP A CA 1
ATOM 698 C C . ASP A 1 92 ? 20.857 -35.073 -16.004 1.00 53.50 143 ASP A C 1
ATOM 699 O O . ASP A 1 92 ? 21.173 -34.073 -16.644 1.00 54.49 143 ASP A O 1
ATOM 704 N N . LEU A 1 93 ? 21.737 -35.781 -15.298 1.00 53.69 144 LEU A N 1
ATOM 705 C CA . LEU A 1 93 ? 23.180 -35.495 -15.390 1.00 55.15 144 LEU A CA 1
ATOM 706 C C . LEU A 1 93 ? 23.713 -35.563 -16.835 1.00 56.97 144 LEU A C 1
ATOM 707 O O . LEU A 1 93 ? 23.321 -36.439 -17.587 1.00 57.28 144 LEU A O 1
ATOM 712 N N . LEU A 1 94 ? 24.562 -34.610 -17.232 1.00 58.63 145 LEU A N 1
ATOM 713 C CA . LEU A 1 94 ? 25.317 -34.777 -18.478 1.00 61.12 145 LEU A CA 1
ATOM 714 C C . LEU A 1 94 ? 26.743 -34.939 -18.112 1.00 62.73 145 LEU A C 1
ATOM 715 O O . LEU A 1 94 ? 27.298 -36.036 -18.203 1.00 63.88 145 LEU A O 1
ATOM 720 N N . ASN A 1 95 ? 27.352 -33.856 -17.677 1.00 63.30 146 ASN A N 1
ATOM 721 C CA . ASN A 1 95 ? 28.726 -33.964 -17.238 1.00 64.84 146 ASN A CA 1
ATOM 722 C C . ASN A 1 95 ? 28.823 -33.396 -15.873 1.00 63.54 146 ASN A C 1
ATOM 723 O O . ASN A 1 95 ? 29.419 -32.366 -15.698 1.00 65.16 146 ASN A O 1
ATOM 728 N N . GLY A 1 96 ? 28.214 -34.068 -14.909 1.00 61.19 147 GLY A N 1
ATOM 729 C CA . GLY A 1 96 ? 28.273 -33.640 -13.537 1.00 60.29 147 GLY A CA 1
ATOM 730 C C . GLY A 1 96 ? 27.287 -32.549 -13.210 1.00 59.36 147 GLY A C 1
ATOM 731 O O . GLY A 1 96 ? 27.076 -32.269 -12.049 1.00 58.69 147 GLY A O 1
ATOM 732 N N . GLU A 1 97 ? 26.680 -31.914 -14.207 1.00 59.77 148 GLU A N 1
ATOM 733 C CA . GLU A 1 97 ? 25.595 -30.973 -13.888 1.00 58.94 148 GLU A CA 1
ATOM 734 C C . GLU A 1 97 ? 24.227 -31.342 -14.493 1.00 56.97 148 GLU A C 1
ATOM 735 O O . GLU A 1 97 ? 24.146 -32.076 -15.464 1.00 57.06 148 GLU A O 1
ATOM 741 N N . TRP A 1 98 ? 23.173 -30.838 -13.856 1.00 55.79 149 TRP A N 1
ATOM 742 C CA . TRP A 1 98 ? 21.782 -31.207 -14.106 1.00 53.94 149 TRP A CA 1
ATOM 743 C C . TRP A 1 98 ? 21.146 -30.350 -15.177 1.00 54.33 149 TRP A C 1
ATOM 744 O O . TRP A 1 98 ? 21.000 -29.160 -15.042 1.00 55.11 149 TRP A O 1
ATOM 755 N N . VAL A 1 99 ? 20.706 -31.024 -16.216 1.00 54.33 150 VAL A N 1
ATOM 756 C CA . VAL A 1 99 ? 20.445 -30.458 -17.518 1.00 55.40 150 VAL A CA 1
ATOM 757 C C . VAL A 1 99 ? 19.083 -30.885 -18.003 1.00 54.32 150 VAL A C 1
ATOM 758 O O . VAL A 1 99 ? 18.677 -32.017 -17.844 1.00 53.43 150 VAL A O 1
ATOM 762 N N . SER A 1 100 ? 18.374 -29.935 -18.575 1.00 55.14 151 SER A N 1
ATOM 763 C CA . SER A 1 100 ? 17.054 -30.137 -19.152 1.00 54.65 151 SER A CA 1
ATOM 764 C C . SER A 1 100 ? 17.006 -31.095 -20.352 1.00 55.29 151 SER A C 1
ATOM 765 O O . SER A 1 100 ? 17.740 -30.947 -21.315 1.00 57.07 151 SER A O 1
ATOM 768 N N . LEU A 1 101 ? 16.118 -32.076 -20.275 1.00 54.40 152 LEU A N 1
ATOM 769 C CA . LEU A 1 101 ? 15.812 -32.943 -21.418 1.00 55.47 152 LEU A CA 1
ATOM 770 C C . LEU A 1 101 ? 15.259 -32.140 -22.585 1.00 56.68 152 LEU A C 1
ATOM 771 O O . LEU A 1 101 ? 15.647 -32.372 -23.713 1.00 58.36 152 LEU A O 1
ATOM 776 N N . ARG A 1 102 ? 14.405 -31.162 -22.296 1.00 56.13 153 ARG A N 1
ATOM 777 C CA . ARG A 1 102 ? 13.861 -30.273 -23.323 1.00 57.68 153 ARG A CA 1
ATOM 778 C C . ARG A 1 102 ? 14.900 -29.594 -24.244 1.00 60.11 153 ARG A C 1
ATOM 779 O O . ARG A 1 102 ? 14.834 -29.779 -25.449 1.00 62.42 153 ARG A O 1
ATOM 787 N N . ASN A 1 103 ? 15.852 -28.833 -23.691 1.00 60.38 154 ASN A N 1
ATOM 788 C CA . ASN A 1 103 ? 16.831 -28.042 -24.463 1.00 62.60 154 ASN A CA 1
ATOM 789 C C . ASN A 1 103 ? 18.234 -28.095 -23.872 1.00 63.00 154 ASN A C 1
ATOM 790 O O . ASN A 1 103 ? 19.177 -27.546 -24.435 1.00 65.45 154 ASN A O 1
ATOM 795 N N . GLY A 1 104 ? 18.385 -28.726 -22.721 1.00 60.80 155 GLY A N 1
ATOM 796 C CA . GLY A 1 104 ? 19.724 -28.923 -22.195 1.00 61.25 155 GLY A CA 1
ATOM 797 C C . GLY A 1 104 ? 20.291 -27.788 -21.390 1.00 61.47 155 GLY A C 1
ATOM 798 O O . GLY A 1 104 ? 21.482 -27.747 -21.156 1.00 62.52 155 GLY A O 1
ATOM 799 N N . THR A 1 105 ? 19.431 -26.880 -20.948 1.00 60.90 156 THR A N 1
ATOM 800 C CA . THR A 1 105 ? 19.859 -25.800 -20.069 1.00 61.61 156 THR A CA 1
ATOM 801 C C . THR A 1 105 ? 19.922 -26.307 -18.645 1.00 59.71 156 THR A C 1
ATOM 802 O O . THR A 1 105 ? 19.108 -27.132 -18.256 1.00 57.56 156 THR A O 1
ATOM 806 N N . LYS A 1 106 ? 20.890 -25.796 -17.881 1.00 60.98 157 LYS A N 1
ATOM 807 C CA . LYS A 1 106 ? 21.029 -26.075 -16.447 1.00 59.90 157 LYS A CA 1
ATOM 808 C C . LYS A 1 106 ? 19.828 -25.554 -15.609 1.00 59.01 157 LYS A C 1
ATOM 809 O O . LYS A 1 106 ? 19.408 -24.407 -15.761 1.00 60.16 157 LYS A O 1
ATOM 815 N N . LEU A 1 107 ? 19.294 -26.399 -14.722 1.00 57.27 158 LEU A N 1
ATOM 816 C CA . LEU A 1 107 ? 18.333 -25.935 -13.736 1.00 57.16 158 LEU A CA 1
ATOM 817 C C . LEU A 1 107 ? 19.042 -25.092 -12.698 1.00 59.31 158 LEU A C 1
ATOM 818 O O . LEU A 1 107 ? 18.463 -24.125 -12.210 1.00 60.72 158 LEU A O 1
ATOM 823 N N . THR A 1 108 ? 20.281 -25.462 -12.355 1.00 60.07 159 THR A N 1
ATOM 824 C CA . THR A 1 108 ? 21.158 -24.613 -11.519 1.00 62.51 159 THR A CA 1
ATOM 825 C C . THR A 1 108 ? 21.096 -23.137 -12.005 1.00 65.00 159 THR A C 1
ATOM 826 O O . THR A 1 108 ? 20.897 -22.224 -11.197 1.00 66.82 159 THR A O 1
ATOM 830 N N . ASP A 1 109 ? 21.189 -22.920 -13.325 1.00 65.21 160 ASP A N 1
ATOM 831 C CA . ASP A 1 109 ? 21.024 -21.590 -13.934 1.00 67.20 160 ASP A CA 1
ATOM 832 C C . ASP A 1 109 ? 19.579 -21.056 -13.894 1.00 66.79 160 ASP A C 1
ATOM 833 O O . ASP A 1 109 ? 19.381 -19.859 -13.715 1.00 69.62 160 ASP A O 1
ATOM 838 N N . ILE A 1 110 ? 18.577 -21.928 -14.033 1.00 63.97 161 ILE A N 1
ATOM 839 C CA . ILE A 1 110 ? 17.162 -21.513 -14.050 1.00 63.18 161 ILE A CA 1
ATOM 840 C C . ILE A 1 110 ? 16.739 -21.006 -12.670 1.00 64.19 161 ILE A C 1
ATOM 841 O O . ILE A 1 110 ? 16.015 -20.030 -12.562 1.00 65.92 161 ILE A O 1
ATOM 846 N N . LEU A 1 111 ? 17.229 -21.641 -11.615 1.00 63.65 162 LEU A N 1
ATOM 847 C CA . LEU A 1 111 ? 16.944 -21.190 -10.257 1.00 64.95 162 LEU A CA 1
ATOM 848 C C . LEU A 1 111 ? 17.594 -19.848 -9.975 1.00 68.74 162 LEU A C 1
ATOM 849 O O . LEU A 1 111 ? 16.907 -18.900 -9.615 1.00 70.97 162 LEU A O 1
ATOM 854 N N . THR A 1 112 ? 18.910 -19.775 -10.155 1.00 70.10 163 THR A N 1
ATOM 855 C CA . THR A 1 112 ? 19.658 -18.506 -10.177 1.00 74.08 163 THR A CA 1
ATOM 856 C C . THR A 1 112 ? 18.865 -17.369 -10.797 1.00 75.98 163 THR A C 1
ATOM 857 O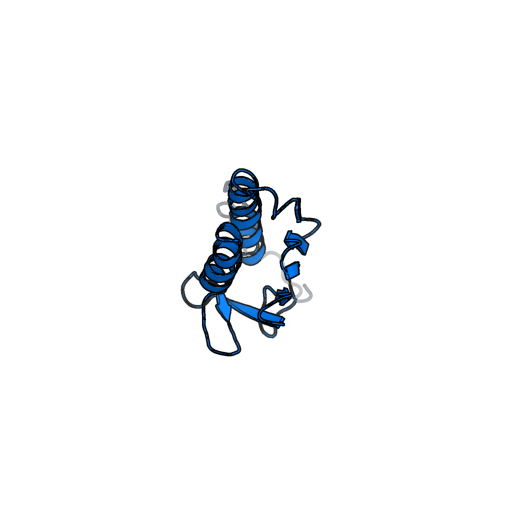 O . THR A 1 112 ? 18.515 -16.430 -10.100 1.00 78.88 163 THR A O 1
ATOM 861 N N . GLU A 1 113 ? 18.580 -17.466 -12.093 1.00 74.79 164 GLU A N 1
ATOM 862 C CA . GLU A 1 113 ? 17.794 -16.447 -12.804 1.00 76.79 164 GLU A CA 1
ATOM 863 C C . GLU A 1 113 ? 16.530 -16.023 -12.047 1.00 77.02 164 GLU A C 1
ATOM 864 O O . GLU A 1 113 ? 16.342 -14.832 -11.743 1.00 80.61 164 GLU A O 1
ATOM 870 N N . GLU A 1 114 ? 15.705 -17.009 -11.706 1.00 73.59 165 GLU A N 1
ATOM 871 C CA . GLU A 1 114 ? 14.413 -16.775 -11.083 1.00 73.53 165 GLU A CA 1
ATOM 872 C C . GLU A 1 114 ? 14.445 -16.332 -9.608 1.00 75.88 165 GLU A C 1
ATOM 873 O O . GLU A 1 114 ? 13.593 -15.536 -9.183 1.00 78.03 165 GLU A O 1
ATOM 879 N N . VAL A 1 115 ? 15.430 -16.821 -8.851 1.00 75.67 166 VAL A N 1
ATOM 880 C CA . VAL A 1 115 ? 15.655 -16.389 -7.466 1.00 78.38 166 VAL A CA 1
ATOM 881 C C . VAL A 1 115 ? 16.135 -14.942 -7.375 1.00 83.26 166 VAL A C 1
ATOM 882 O O . VAL A 1 115 ? 15.585 -14.135 -6.613 1.00 86.36 166 VAL A O 1
ATOM 886 N N . GLU A 1 116 ? 17.161 -14.617 -8.154 1.00 84.27 167 GLU A N 1
ATOM 887 C CA . GLU A 1 116 ? 17.634 -13.241 -8.228 1.00 89.28 167 GLU A CA 1
ATOM 888 C C . GLU A 1 116 ? 16.754 -12.294 -9.070 1.00 90.95 167 GLU A C 1
ATOM 889 O O . GLU A 1 116 ? 16.790 -11.099 -8.833 1.00 95.58 167 GLU A O 1
ATOM 895 N N . LYS A 1 117 ? 15.960 -12.807 -10.020 1.00 87.61 168 LYS A N 1
ATOM 896 C CA . LYS A 1 117 ? 14.867 -11.998 -10.612 1.00 89.14 168 LYS A CA 1
ATOM 897 C C . LYS A 1 117 ? 13.932 -11.471 -9.497 1.00 91.54 168 LYS A C 1
ATOM 898 O O . LYS A 1 117 ? 13.224 -10.495 -9.696 1.00 94.45 168 LYS A O 1
ATOM 904 N N . ALA A 1 118 ? 13.961 -12.117 -8.326 1.00 90.81 169 ALA A N 1
ATOM 905 C CA . ALA A 1 118 ? 13.108 -11.781 -7.178 1.00 93.11 169 ALA A CA 1
ATOM 906 C C . ALA A 1 118 ? 13.743 -10.815 -6.168 1.00 98.75 169 ALA A C 1
ATOM 907 O O . ALA A 1 118 ? 13.053 -9.947 -5.645 1.00 102.51 169 ALA A O 1
ATOM 909 N N . ILE A 1 119 ? 15.042 -10.979 -5.886 1.00 99.77 170 ILE A N 1
ATOM 910 C CA . ILE A 1 119 ? 15.799 -10.066 -4.993 1.00 105.49 170 ILE A CA 1
ATOM 911 C C . ILE A 1 119 ? 15.619 -8.607 -5.426 1.00 110.84 170 ILE A C 1
ATOM 912 O O . ILE A 1 119 ? 15.639 -7.683 -4.591 1.00 116.49 170 ILE A O 1
ATOM 917 N N . SER A 1 120 ? 15.434 -8.419 -6.731 1.00 109.44 171 SER A N 1
ATOM 918 C CA . SER A 1 120 ? 15.260 -7.101 -7.330 1.00 114.18 171 SER A CA 1
ATOM 919 C C . SER A 1 120 ? 14.042 -6.374 -6.769 1.00 117.44 171 SER A C 1
ATOM 920 O O . SER A 1 120 ? 14.158 -5.295 -6.183 1.00 123.43 171 SER A O 1
ATOM 923 N N . LYS A 1 121 ? 12.876 -6.985 -6.962 1.00 113.83 172 LYS A N 1
ATOM 924 C CA . LYS A 1 121 ? 11.597 -6.392 -6.575 1.00 116.47 172 LYS A CA 1
ATOM 925 C C . LYS A 1 121 ? 11.210 -6.778 -5.137 1.00 117.16 172 LYS A C 1
ATOM 926 O O . LYS A 1 121 ? 12.078 -7.022 -4.280 1.00 118.05 172 LYS A O 1
#